Protein AF-A0AAJ1RNW2-F1 (afdb_monomer)

Foldseek 3Di:
DEEEAADLDPVVQVVVCVVVVVVVYHYHYDPDPVVVVVVVVVVVPD

Structure (mmCIF, N/CA/C/O backbone):
data_AF-A0AAJ1RNW2-F1
#
_entry.id   AF-A0AAJ1RNW2-F1
#
loop_
_atom_site.group_PDB
_atom_site.id
_atom_site.type_symbol
_atom_site.label_atom_id
_atom_site.label_alt_id
_atom_site.label_comp_id
_atom_site.label_asym_id
_atom_site.label_entity_id
_atom_site.label_seq_id
_atom_site.pdbx_PDB_ins_code
_atom_site.Cartn_x
_atom_site.Cartn_y
_atom_site.Cartn_z
_atom_site.occupancy
_atom_site.B_iso_or_equiv
_atom_site.auth_seq_id
_atom_site.auth_comp_id
_atom_site.auth_asym_id
_atom_site.auth_atom_id
_atom_site.pdbx_PDB_model_num
ATOM 1 N N . MET A 1 1 ? -13.182 1.430 7.690 1.00 76.75 1 MET A N 1
ATOM 2 C CA . MET A 1 1 ? -13.069 0.364 6.667 1.00 76.75 1 MET A CA 1
ATOM 3 C C . MET A 1 1 ? -11.624 -0.110 6.603 1.00 76.75 1 MET A C 1
ATOM 5 O O . MET A 1 1 ? -10.743 0.681 6.927 1.00 76.75 1 MET A O 1
ATOM 9 N N . ARG A 1 2 ? -11.390 -1.380 6.259 1.00 80.12 2 ARG A N 1
ATOM 10 C CA . ARG A 1 2 ? -10.049 -1.936 6.020 1.00 80.12 2 ARG A CA 1
ATOM 11 C C . ARG A 1 2 ? -9.887 -2.138 4.518 1.00 80.12 2 ARG A C 1
ATOM 13 O O . ARG A 1 2 ? 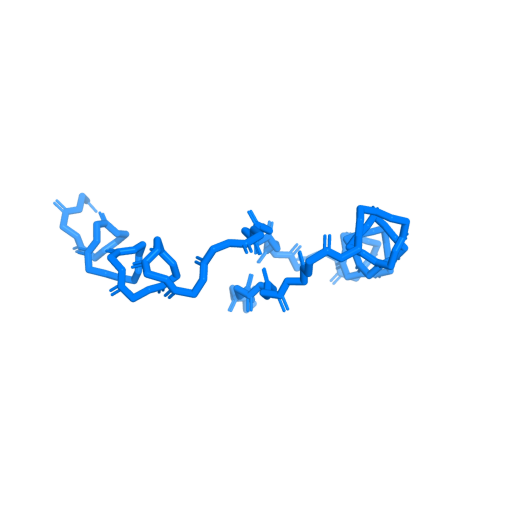-10.805 -2.664 3.895 1.00 80.12 2 ARG A O 1
ATOM 20 N N . ILE A 1 3 ? -8.779 -1.671 3.962 1.00 85.25 3 ILE A N 1
ATOM 21 C CA . ILE A 1 3 ? -8.500 -1.696 2.526 1.00 85.25 3 ILE A CA 1
ATOM 22 C C . ILE A 1 3 ? -7.200 -2.470 2.331 1.00 85.25 3 ILE A C 1
ATOM 24 O O . ILE A 1 3 ? -6.203 -2.179 2.988 1.00 85.25 3 ILE A O 1
ATOM 28 N N . LEU A 1 4 ? -7.226 -3.463 1.448 1.00 87.00 4 LEU A N 1
ATOM 29 C CA . LEU A 1 4 ? -6.034 -4.158 0.980 1.00 87.00 4 LEU A CA 1
ATOM 30 C C . LEU A 1 4 ? -5.683 -3.580 -0.390 1.00 87.00 4 LEU A C 1
ATOM 32 O O . LEU A 1 4 ? -6.476 -3.686 -1.324 1.00 87.00 4 LEU A O 1
ATOM 36 N N . LEU A 1 5 ? -4.539 -2.919 -0.472 1.00 85.38 5 LEU A N 1
ATOM 37 C CA . LEU A 1 5 ? -3.992 -2.347 -1.688 1.00 85.38 5 LEU A CA 1
ATOM 38 C C . LEU A 1 5 ? -2.967 -3.324 -2.264 1.00 85.38 5 LEU A C 1
ATOM 40 O O . LEU A 1 5 ? -2.005 -3.688 -1.588 1.00 85.38 5 LEU A O 1
ATOM 44 N N . ILE A 1 6 ? -3.190 -3.734 -3.507 1.00 88.75 6 ILE A N 1
ATOM 45 C CA . ILE A 1 6 ? -2.259 -4.572 -4.257 1.00 88.75 6 ILE A CA 1
ATOM 46 C C . ILE A 1 6 ? -1.649 -3.679 -5.324 1.00 88.75 6 ILE A C 1
ATOM 48 O O . ILE A 1 6 ? -2.353 -3.293 -6.253 1.00 88.75 6 ILE A O 1
ATOM 52 N N . GLU A 1 7 ? -0.384 -3.323 -5.154 1.00 89.75 7 GLU A N 1
ATOM 53 C CA . GLU A 1 7 ? 0.341 -2.452 -6.078 1.00 89.75 7 GLU A CA 1
ATOM 54 C C . GLU A 1 7 ? 1.782 -2.930 -6.202 1.00 89.75 7 GLU A C 1
ATOM 56 O O . GLU A 1 7 ? 2.468 -3.120 -5.197 1.00 89.75 7 GLU A O 1
ATOM 61 N N . ASP A 1 8 ? 2.233 -3.129 -7.436 1.00 86.31 8 ASP A N 1
ATOM 62 C CA . ASP A 1 8 ? 3.588 -3.569 -7.766 1.00 86.31 8 ASP A CA 1
ATOM 63 C C . ASP A 1 8 ? 4.592 -2.407 -7.747 1.00 86.31 8 ASP A C 1
ATOM 65 O O . ASP A 1 8 ? 5.768 -2.601 -7.433 1.00 86.31 8 ASP A O 1
ATOM 69 N N . ASP A 1 9 ? 4.129 -1.187 -8.030 1.00 90.69 9 ASP A N 1
ATOM 70 C CA . ASP A 1 9 ? 4.942 0.020 -7.951 1.00 90.69 9 ASP A CA 1
ATOM 71 C C . ASP A 1 9 ? 4.951 0.627 -6.529 1.00 90.69 9 ASP A C 1
ATOM 73 O O . ASP A 1 9 ? 3.931 1.139 -6.041 1.00 90.69 9 ASP A O 1
ATOM 77 N N . PRO A 1 10 ? 6.116 0.673 -5.852 1.00 84.94 10 PRO A N 1
ATOM 78 C CA . PRO A 1 10 ? 6.221 1.207 -4.497 1.00 84.94 10 PRO A CA 1
ATOM 79 C C . PRO A 1 10 ? 5.932 2.713 -4.412 1.00 84.94 10 PRO A C 1
ATOM 81 O O . PRO A 1 10 ? 5.532 3.196 -3.349 1.00 84.94 10 PRO A O 1
ATOM 84 N N . ALA A 1 11 ? 6.121 3.476 -5.496 1.00 90.81 11 ALA A N 1
ATOM 85 C CA . ALA A 1 11 ? 5.815 4.906 -5.497 1.00 90.81 11 ALA A CA 1
ATOM 86 C C . ALA A 1 11 ? 4.298 5.154 -5.463 1.00 90.81 11 ALA A C 1
ATOM 88 O O . ALA A 1 11 ? 3.816 5.974 -4.676 1.00 90.81 11 ALA A O 1
ATOM 89 N N . THR A 1 12 ? 3.545 4.406 -6.268 1.00 89.88 12 THR A N 1
ATOM 90 C CA . THR A 1 12 ? 2.079 4.456 -6.323 1.00 89.88 12 THR A CA 1
ATOM 91 C C . THR A 1 12 ? 1.455 3.936 -5.029 1.00 89.88 12 THR A C 1
ATOM 93 O O . THR A 1 12 ? 0.628 4.629 -4.430 1.00 89.88 12 THR A O 1
ATOM 96 N N . SER A 1 13 ? 1.937 2.794 -4.527 1.00 88.62 13 SER A N 1
ATOM 97 C CA . SER A 1 13 ? 1.556 2.215 -3.230 1.00 88.62 13 SER A CA 1
ATOM 98 C C . SER A 1 13 ? 1.634 3.236 -2.087 1.00 88.62 13 SER A C 1
ATOM 100 O O . SER A 1 13 ? 0.649 3.481 -1.384 1.00 88.62 13 SER A O 1
ATOM 102 N N . LYS A 1 14 ? 2.772 3.931 -1.963 1.00 88.62 14 LYS A N 1
ATOM 103 C CA . LYS A 1 14 ? 3.010 4.914 -0.898 1.00 88.62 14 LYS A CA 1
ATOM 104 C C . LYS A 1 14 ? 2.120 6.152 -1.009 1.00 88.62 14 LYS A C 1
ATOM 106 O O . LYS A 1 14 ? 1.682 6.691 0.008 1.00 88.62 14 LYS A O 1
ATOM 111 N N . ASN A 1 15 ? 1.843 6.615 -2.228 1.00 91.56 15 ASN A N 1
ATOM 112 C CA . ASN A 1 15 ? 0.949 7.753 -2.444 1.00 91.56 15 ASN A CA 1
ATOM 113 C C . ASN A 1 15 ? -0.484 7.427 -2.001 1.00 91.56 15 ASN A C 1
ATOM 115 O O . ASN A 1 15 ? -1.126 8.242 -1.338 1.00 91.56 15 ASN A O 1
ATOM 119 N N . ILE A 1 16 ? -0.967 6.225 -2.318 1.00 88.56 16 ILE A N 1
ATOM 120 C CA . ILE A 1 16 ? -2.308 5.771 -1.938 1.00 88.56 16 ILE A CA 1
ATOM 121 C C . ILE A 1 16 ? -2.389 5.514 -0.428 1.00 88.56 1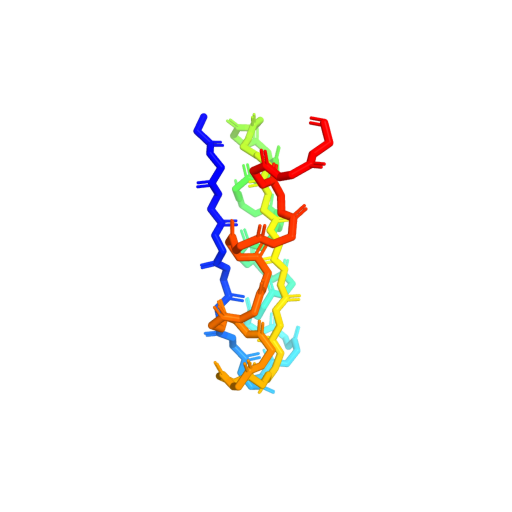6 ILE A C 1
ATOM 123 O O . ILE A 1 16 ? -3.370 5.912 0.202 1.00 88.56 16 ILE A O 1
ATOM 127 N N . GLU A 1 17 ? -1.353 4.923 0.172 1.00 88.44 17 GLU A N 1
ATOM 128 C CA . GLU A 1 17 ? -1.252 4.741 1.624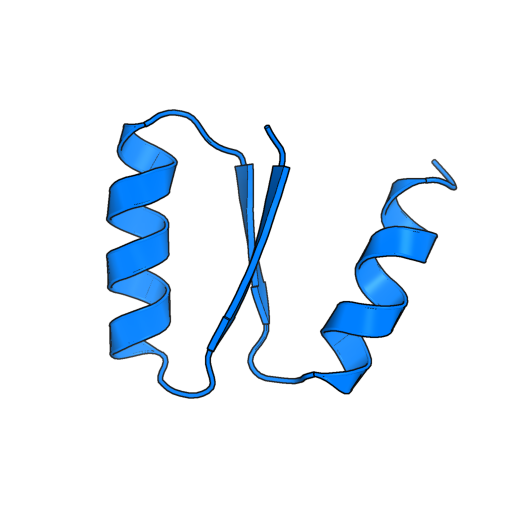 1.00 88.44 17 GLU A CA 1
ATOM 129 C C . GLU A 1 17 ? -1.330 6.085 2.362 1.00 88.44 17 GLU A C 1
AT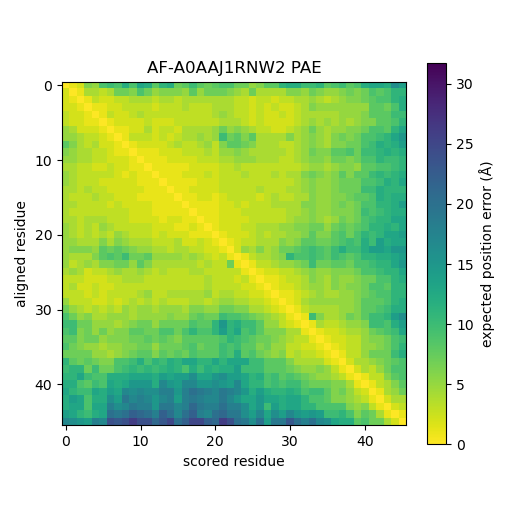OM 131 O O . GLU A 1 17 ? -2.102 6.222 3.310 1.00 88.44 17 GLU A O 1
ATOM 136 N N . LEU A 1 18 ? -0.613 7.110 1.888 1.00 88.50 18 LEU A N 1
ATOM 137 C CA . LEU A 1 18 ? -0.676 8.461 2.451 1.00 88.50 18 LEU A CA 1
ATOM 138 C C . LEU A 1 18 ? -2.073 9.081 2.318 1.00 88.50 18 LEU A C 1
ATOM 140 O O . LEU A 1 18 ? -2.588 9.635 3.290 1.00 88.50 18 LEU A O 1
ATOM 144 N N . MET A 1 19 ? -2.709 8.979 1.146 1.00 90.12 19 MET A N 1
ATOM 145 C CA . MET A 1 19 ? -4.051 9.534 0.922 1.00 90.12 19 MET A CA 1
ATOM 146 C C . MET A 1 19 ? -5.109 8.866 1.808 1.00 90.12 19 MET A C 1
ATOM 148 O O . MET A 1 19 ? -5.918 9.546 2.441 1.00 90.12 19 MET A O 1
ATOM 152 N N . LEU A 1 20 ? -5.107 7.535 1.874 1.00 87.56 20 LEU A N 1
ATOM 153 C CA . LEU A 1 20 ? -6.083 6.760 2.639 1.00 87.56 20 LEU A CA 1
ATOM 154 C C . LEU A 1 20 ? -5.790 6.774 4.148 1.00 87.56 20 LEU A C 1
ATOM 156 O O . LEU A 1 20 ? -6.726 6.798 4.950 1.00 87.56 20 LEU A O 1
ATOM 160 N N . GLY A 1 21 ? -4.517 6.833 4.543 1.00 85.44 21 GLY A N 1
ATOM 161 C CA . GLY A 1 21 ? -4.094 7.024 5.930 1.00 85.44 21 GLY A CA 1
ATOM 162 C C . GLY A 1 21 ? -4.531 8.383 6.477 1.00 85.44 21 GLY A C 1
ATOM 163 O O . GLY A 1 21 ? -5.037 8.462 7.595 1.00 85.44 21 GLY A O 1
ATOM 164 N N . HIS A 1 22 ? -4.463 9.443 5.661 1.00 86.50 22 HIS A N 1
ATOM 165 C CA . HIS A 1 22 ? -4.986 10.764 6.030 1.00 86.50 22 HIS A CA 1
ATOM 166 C C . HIS A 1 22 ? -6.519 10.777 6.188 1.00 86.50 22 HIS A C 1
ATOM 168 O O . HIS A 1 22 ? -7.067 11.585 6.935 1.00 86.50 22 HIS A O 1
ATOM 174 N N . ALA A 1 23 ? -7.216 9.852 5.523 1.00 87.94 23 ALA A N 1
ATOM 175 C CA . ALA A 1 23 ? -8.647 9.606 5.693 1.00 87.94 23 ALA A CA 1
ATOM 176 C C . ALA A 1 23 ? -8.964 8.604 6.828 1.00 87.94 23 ALA A C 1
ATOM 178 O O . ALA A 1 23 ? -10.105 8.159 6.967 1.00 87.94 23 ALA A O 1
ATOM 179 N N . ASN A 1 24 ? -7.971 8.275 7.665 1.00 83.62 24 ASN A N 1
ATOM 180 C CA . ASN A 1 24 ? -8.086 7.403 8.835 1.00 83.62 24 ASN A CA 1
ATOM 181 C C . ASN A 1 24 ? -8.564 5.973 8.490 1.00 83.62 24 ASN A C 1
ATOM 183 O O . ASN A 1 24 ? -9.228 5.306 9.296 1.00 83.62 24 ASN A O 1
ATOM 187 N N . PHE A 1 25 ? -8.239 5.493 7.285 1.00 86.38 25 PHE A N 1
ATOM 188 C CA . PHE A 1 25 ? -8.453 4.106 6.880 1.00 86.38 25 PHE A CA 1
ATOM 189 C C . PHE A 1 25 ? -7.233 3.244 7.208 1.00 86.38 25 PHE A C 1
ATOM 191 O O . PHE A 1 25 ? -6.094 3.686 7.106 1.00 86.38 25 PHE A O 1
ATOM 198 N N . ASN A 1 26 ? -7.483 1.986 7.578 1.00 81.94 26 ASN A N 1
ATOM 199 C CA . ASN A 1 26 ? -6.421 0.995 7.730 1.00 81.94 26 ASN A CA 1
ATOM 200 C C . ASN A 1 26 ? -6.132 0.388 6.359 1.00 81.94 26 ASN A C 1
ATOM 202 O O . ASN A 1 26 ? -6.977 -0.342 5.828 1.00 81.94 26 ASN A O 1
ATOM 206 N N . VAL A 1 27 ? -4.973 0.730 5.804 1.00 83.88 27 VAL A N 1
ATOM 207 C CA . VAL A 1 27 ? -4.493 0.255 4.506 1.00 83.88 27 VAL A CA 1
ATOM 208 C C . VAL A 1 27 ? -3.396 -0.767 4.738 1.00 83.88 27 VAL A C 1
ATOM 210 O O . VAL A 1 27 ? -2.479 -0.528 5.518 1.00 83.88 27 VAL A O 1
ATOM 213 N N . TYR A 1 28 ? -3.495 -1.894 4.053 1.00 85.75 28 TYR A N 1
ATOM 214 C CA . TYR A 1 28 ? -2.441 -2.895 3.985 1.00 85.75 28 TYR A CA 1
ATOM 215 C C . TYR A 1 28 ? -1.954 -2.952 2.550 1.00 85.75 28 TYR A C 1
ATOM 217 O O . TYR A 1 28 ? -2.778 -3.061 1.648 1.00 85.75 28 TYR A O 1
ATOM 225 N N . THR A 1 29 ? -0.650 -2.849 2.338 1.00 86.06 29 THR A N 1
ATOM 226 C CA . THR A 1 29 ? -0.050 -2.864 1.005 1.00 86.06 29 THR A CA 1
ATOM 227 C C . THR A 1 29 ? 0.665 -4.192 0.782 1.00 86.06 29 THR A C 1
ATOM 229 O O . THR A 1 29 ? 1.327 -4.716 1.677 1.00 86.06 29 T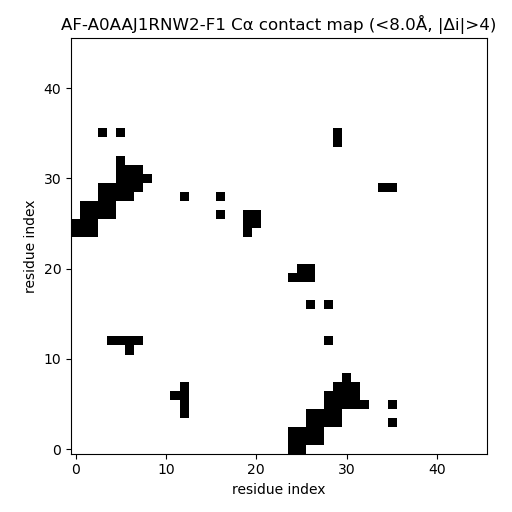HR A O 1
ATOM 232 N N . THR A 1 30 ? 0.499 -4.771 -0.402 1.00 86.06 30 THR A N 1
ATOM 233 C CA . THR A 1 30 ? 1.264 -5.937 -0.850 1.00 86.06 30 THR A CA 1
ATOM 234 C C . THR A 1 30 ? 1.579 -5.787 -2.331 1.00 86.06 30 THR A C 1
ATOM 236 O O . THR A 1 30 ? 0.764 -5.296 -3.108 1.00 86.06 30 THR A O 1
ATOM 239 N N . ASP A 1 31 ? 2.775 -6.200 -2.714 1.00 82.62 31 ASP A N 1
ATOM 240 C CA . ASP A 1 31 ? 3.261 -6.257 -4.091 1.00 82.62 31 ASP A CA 1
ATOM 241 C C . ASP A 1 31 ? 2.917 -7.595 -4.766 1.00 82.62 31 ASP A C 1
ATOM 243 O O . ASP A 1 31 ? 3.090 -7.766 -5.973 1.00 82.62 31 ASP A O 1
ATOM 247 N N . ARG A 1 32 ? 2.408 -8.564 -3.994 1.00 80.19 32 ARG A N 1
ATOM 248 C CA . ARG A 1 32 ? 2.137 -9.929 -4.447 1.00 80.19 32 ARG A CA 1
ATOM 249 C C . ARG A 1 32 ? 0.667 -10.278 -4.285 1.00 80.19 32 ARG A C 1
ATOM 251 O O . ARG A 1 32 ? 0.153 -10.433 -3.179 1.00 80.19 32 ARG A O 1
ATOM 258 N N . GLY A 1 33 ? 0.001 -10.523 -5.414 1.00 77.81 33 GLY A N 1
ATOM 259 C CA . GLY A 1 33 ? -1.402 -10.955 -5.434 1.00 77.81 33 GLY A CA 1
ATOM 260 C C . GLY A 1 33 ? -1.665 -12.250 -4.648 1.00 77.81 33 GLY A C 1
ATOM 261 O O . GLY A 1 33 ? -2.741 -12.422 -4.079 1.00 77.81 33 GLY A O 1
ATOM 262 N N . GLU A 1 34 ? -0.672 -13.139 -4.568 1.00 77.88 34 GLU A N 1
ATOM 263 C CA . GLU A 1 34 ? -0.747 -14.394 -3.809 1.00 77.88 34 GLU A CA 1
ATOM 264 C C . GLU A 1 34 ? -0.840 -14.153 -2.299 1.00 77.88 34 GLU A C 1
ATOM 266 O O . GLU A 1 34 ? -1.652 -14.770 -1.611 1.00 77.88 34 GLU A O 1
ATOM 271 N N . GLU A 1 35 ? -0.053 -13.207 -1.783 1.00 74.00 35 GLU A N 1
ATOM 272 C CA . GLU A 1 35 ? -0.120 -12.806 -0.380 1.00 74.00 35 GLU A CA 1
ATOM 273 C C . GLU A 1 35 ? -1.461 -12.124 -0.101 1.00 74.00 35 GLU A C 1
ATOM 275 O O . GLU A 1 35 ? -2.130 -12.455 0.877 1.00 74.00 35 GLU A O 1
ATOM 280 N N . ALA A 1 36 ? -1.944 -11.282 -1.014 1.00 74.81 36 ALA A N 1
ATOM 281 C CA . ALA A 1 36 ? -3.248 -10.640 -0.874 1.00 74.81 36 ALA A CA 1
ATOM 282 C C . ALA A 1 36 ? -4.435 -11.610 -0.725 1.00 74.81 36 ALA A C 1
ATOM 284 O O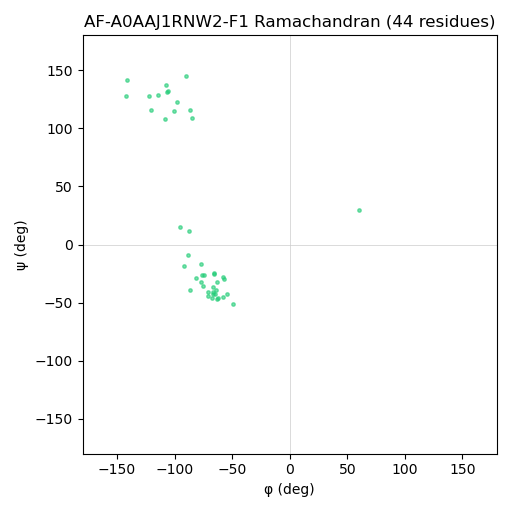 . ALA A 1 36 ? -5.428 -11.257 -0.093 1.00 74.81 36 ALA A O 1
ATOM 285 N N . LEU A 1 37 ? -4.350 -12.829 -1.263 1.00 76.81 37 LEU A N 1
ATOM 286 C CA . LEU A 1 37 ? -5.370 -13.869 -1.073 1.00 76.81 37 LEU A CA 1
ATOM 287 C C . LEU A 1 37 ? -5.299 -14.531 0.313 1.00 76.81 37 LEU A C 1
ATOM 289 O O . LEU A 1 37 ? -6.310 -15.016 0.821 1.00 76.81 37 LEU A O 1
ATOM 293 N N . ILE A 1 38 ? -4.123 -14.544 0.940 1.00 76.94 38 ILE A N 1
ATOM 294 C CA . ILE A 1 38 ? -3.869 -15.201 2.231 1.00 76.94 38 ILE A CA 1
ATOM 295 C C . ILE A 1 38 ? -4.201 -14.269 3.405 1.00 76.94 38 ILE A C 1
ATOM 297 O O . ILE A 1 38 ? -4.785 -14.701 4.401 1.00 76.94 38 ILE A O 1
ATOM 301 N N . TRP A 1 39 ? -3.876 -12.982 3.279 1.00 71.19 39 TRP A N 1
ATOM 302 C CA . TRP A 1 39 ? -4.105 -11.953 4.299 1.00 71.19 39 TRP A CA 1
ATOM 303 C C . TRP A 1 39 ? -5.555 -11.824 4.812 1.00 71.19 39 TRP A C 1
ATOM 305 O O . TRP A 1 39 ? -5.739 -11.709 6.026 1.00 71.19 39 TRP A O 1
ATOM 315 N N . PRO A 1 40 ? -6.612 -11.873 3.977 1.00 67.06 40 PRO A N 1
ATOM 316 C CA . PRO A 1 40 ? -7.981 -11.825 4.485 1.00 67.06 40 PRO A CA 1
ATOM 317 C C . PRO A 1 40 ? -8.322 -13.031 5.367 1.00 67.06 40 PRO A C 1
ATOM 319 O O . PRO A 1 40 ? -9.062 -12.869 6.331 1.00 67.06 40 PRO A O 1
ATOM 322 N N . ASN A 1 41 ? -7.750 -14.211 5.110 1.00 60.41 41 ASN A N 1
ATOM 323 C CA . ASN A 1 41 ? -7.988 -15.390 5.945 1.00 60.41 41 ASN A CA 1
ATOM 324 C C . ASN A 1 41 ? -7.239 -15.323 7.283 1.00 60.41 41 ASN A C 1
ATOM 326 O O . ASN A 1 41 ? -7.792 -15.745 8.295 1.00 60.41 41 ASN A O 1
ATOM 330 N N . SER A 1 42 ? -6.026 -14.758 7.319 1.00 59.91 42 SER A N 1
ATOM 331 C CA . SER A 1 42 ? -5.256 -14.625 8.566 1.00 59.91 42 SER A CA 1
ATOM 332 C C . SER A 1 42 ? -5.790 -13.529 9.497 1.00 59.91 42 SER A C 1
ATOM 334 O O . SER A 1 42 ? -5.648 -13.637 10.714 1.00 59.91 42 SER A O 1
ATOM 336 N N . M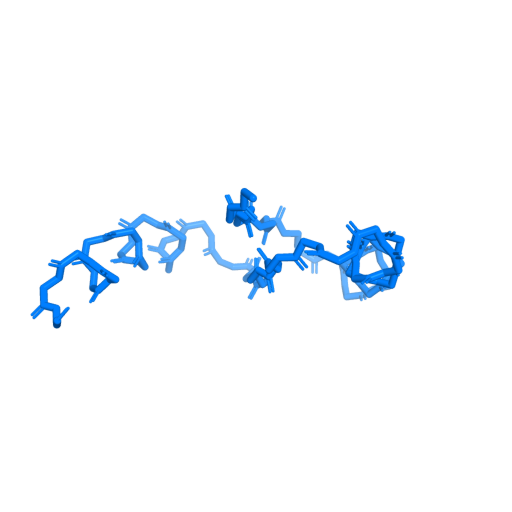ET A 1 43 ? -6.454 -12.504 8.952 1.00 58.53 43 MET A N 1
ATOM 337 C CA . MET A 1 43 ? -7.073 -11.422 9.732 1.00 58.53 43 MET A CA 1
ATOM 338 C C . MET A 1 43 ? -8.396 -11.798 10.414 1.00 58.53 43 MET A C 1
ATOM 340 O O . MET A 1 43 ? -8.832 -11.063 11.299 1.00 58.53 43 MET A O 1
ATOM 344 N N . ILE A 1 44 ? -9.053 -12.888 10.001 1.00 58.78 44 ILE A N 1
ATOM 345 C CA . ILE 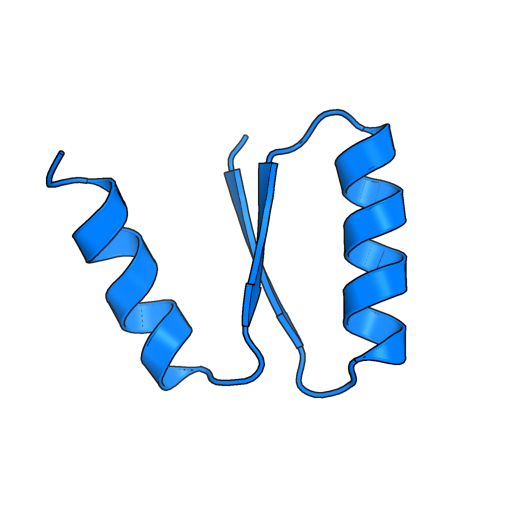A 1 44 ? -10.334 -13.345 10.577 1.00 58.78 44 ILE A CA 1
ATOM 346 C C . ILE A 1 44 ? -10.102 -14.354 11.718 1.00 58.78 44 ILE A C 1
ATOM 348 O O . ILE A 1 44 ? -10.982 -14.569 12.545 1.00 58.78 44 ILE A O 1
ATOM 352 N N . THR A 1 45 ? -8.913 -14.958 11.798 1.00 51.72 45 THR A N 1
ATOM 353 C CA . THR A 1 45 ? -8.599 -16.047 12.739 1.00 51.72 45 THR A CA 1
ATOM 354 C C . THR A 1 45 ? -7.933 -15.622 14.056 1.00 51.72 45 THR A C 1
ATOM 356 O O . THR A 1 45 ? -7.401 -16.488 14.745 1.00 51.72 45 THR A O 1
ATOM 359 N N . THR A 1 46 ? -7.937 -14.337 14.435 1.00 49.81 46 THR A N 1
ATOM 360 C CA . THR A 1 46 ? -7.416 -13.864 15.743 1.00 49.81 46 THR A CA 1
ATOM 361 C C . THR A 1 46 ? -8.462 -13.082 16.521 1.00 49.81 46 THR A C 1
ATOM 363 O O . THR A 1 46 ? -9.137 -12.235 15.894 1.00 49.81 46 THR A O 1
#

pLDDT: mean 80.43, std 10.83, range [49.81, 91.56]

Solvent-accessible surface area (backbone atoms only — not comparable to full-atom values): 2829 Å² total; per-residue (Å²): 112,78,44,82,46,79,40,77,49,69,71,60,43,52,52,52,46,54,58,40,45,74,69,72,35,53,70,46,80,37,67,44,73,70,55,61,66,49,52,65,59,62,67,70,75,113

Nearest PDB structures (foldseek):
 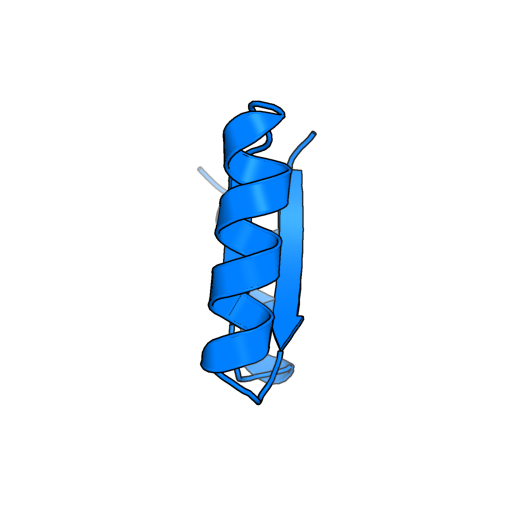 1zn2-assembly1_A  TM=9.279E-01  e=9.344E-02  Pseudomonas fluorescens
  1mb0-assembly1_A  TM=9.647E-01  e=3.812E-01  Caulobacter vibrioides
  1mb3-assembly1_A  TM=9.568E-01  e=3.812E-01  Caulobacter vibrioides
  1mav-assembly1_A  TM=9.592E-01  e=5.418E-01  Caulobacter vibrioides
  1m5t-assembly1_A  TM=9.620E-01  e=9.509E-01  Caulobacter vibrioides

Secondary structure (DSSP, 8-state):
-EEEEE-S-HHHHHHHHHHHHHTT-EEEEES-HHHHHHHHHHTT--

Radius of gyration: 10.99 Å; Cα contacts (8 Å, |Δi|>4): 48; chains: 1; bounding box: 19×27×24 Å

Sequence (46 aa):
MRILLIEDDPATSKNIELMLGHANFNVYTTDRGEEALIWPNSMITT

Mean predicted aligned error: 6.32 Å